Protein AF-A0A256FEP1-F1 (afdb_monomer_lite)

Organism: NCBI:txid94627

Structure (mmCIF, N/CA/C/O backbone):
data_AF-A0A256FEP1-F1
#
_entry.id   AF-A0A256FEP1-F1
#
loop_
_atom_site.group_PDB
_atom_site.id
_atom_site.type_symbol
_atom_site.label_atom_id
_atom_site.label_alt_id
_atom_site.label_comp_id
_atom_site.label_asym_id
_atom_site.label_entity_id
_atom_site.label_seq_id
_atom_site.pdbx_PDB_ins_code
_atom_site.Cartn_x
_atom_site.Cartn_y
_atom_site.Cartn_z
_atom_site.occupancy
_atom_site.B_iso_or_equiv
_atom_site.auth_seq_id
_atom_site.auth_comp_id
_atom_site.auth_asym_id
_atom_site.auth_atom_id
_atom_site.pdbx_PDB_model_num
ATOM 1 N N . MET A 1 1 ? 4.245 -16.521 10.726 1.00 55.97 1 MET A N 1
ATOM 2 C CA . MET A 1 1 ? 3.692 -15.163 10.919 1.00 55.97 1 MET A CA 1
ATOM 3 C C . MET A 1 1 ? 2.178 -15.280 10.944 1.00 55.97 1 MET A C 1
ATOM 5 O O . MET A 1 1 ? 1.683 -16.206 10.306 1.00 55.97 1 MET A O 1
ATOM 9 N N . PRO A 1 2 ? 1.459 -14.440 11.703 1.00 70.31 2 PRO A N 1
ATOM 10 C CA . PRO A 1 2 ? -0.000 -14.403 11.636 1.00 70.31 2 PRO A CA 1
ATOM 11 C C . PRO A 1 2 ? -0.468 -14.046 10.212 1.00 70.31 2 PRO A C 1
ATOM 13 O O . PRO A 1 2 ? 0.271 -13.416 9.451 1.00 70.31 2 PRO A O 1
ATOM 16 N N . ASN A 1 3 ? -1.668 -14.502 9.841 1.00 84.56 3 ASN A N 1
ATOM 17 C CA . ASN A 1 3 ? -2.251 -14.265 8.512 1.00 84.56 3 ASN A CA 1
ATOM 18 C C . ASN A 1 3 ? -2.815 -12.842 8.362 1.00 84.56 3 ASN A C 1
ATOM 20 O O . ASN A 1 3 ? -3.000 -12.371 7.246 1.00 84.56 3 ASN A O 1
ATOM 24 N N . GLU A 1 4 ? -3.074 -12.166 9.479 1.00 91.38 4 GLU A N 1
ATOM 25 C CA . GLU A 1 4 ? -3.566 -10.794 9.563 1.00 91.38 4 GLU A CA 1
ATOM 26 C C . GLU A 1 4 ? -3.189 -10.194 10.922 1.00 91.38 4 GLU A C 1
ATOM 28 O O . GLU A 1 4 ? -2.964 -10.917 11.897 1.00 91.38 4 GLU A O 1
ATOM 33 N N . GLU A 1 5 ? -3.114 -8.871 10.985 1.00 91.31 5 GLU A N 1
ATOM 34 C CA . GLU A 1 5 ? -2.799 -8.103 12.184 1.00 91.31 5 GLU A CA 1
ATOM 35 C C . GLU A 1 5 ? -3.876 -7.053 12.427 1.00 91.31 5 GLU A C 1
ATOM 37 O O . GLU A 1 5 ? -4.398 -6.438 11.499 1.00 91.31 5 GLU A O 1
ATOM 42 N N . THR A 1 6 ? -4.231 -6.852 13.692 1.00 91.69 6 THR A N 1
ATOM 43 C CA . THR A 1 6 ? -5.291 -5.922 14.084 1.00 91.69 6 THR A CA 1
ATOM 44 C C . THR A 1 6 ? -4.691 -4.732 14.821 1.00 91.69 6 THR A C 1
ATOM 46 O O . THR A 1 6 ? -3.888 -4.902 15.736 1.00 91.69 6 THR A O 1
ATOM 49 N N . PHE A 1 7 ? -5.106 -3.528 14.437 1.00 90.62 7 PHE A N 1
ATOM 50 C CA . PHE A 1 7 ? -4.600 -2.258 14.948 1.00 90.62 7 PHE A CA 1
ATOM 51 C C . PHE A 1 7 ? -5.736 -1.428 15.559 1.00 90.62 7 PHE A C 1
ATOM 53 O O . PHE A 1 7 ? -6.916 -1.779 15.464 1.00 90.62 7 PHE A O 1
ATOM 60 N N . CYS A 1 8 ? -5.373 -0.322 16.214 1.00 91.44 8 CYS A N 1
ATOM 61 C CA . CYS A 1 8 ? -6.317 0.655 16.766 1.00 91.44 8 CYS A CA 1
ATOM 62 C C . CYS A 1 8 ? -7.379 0.005 17.672 1.00 91.44 8 CYS A C 1
ATOM 64 O O . CYS A 1 8 ? -8.579 0.171 17.476 1.00 91.44 8 CYS A O 1
ATOM 66 N N . SER A 1 9 ? -6.932 -0.805 18.640 1.00 88.12 9 SER A N 1
ATOM 67 C CA . SER A 1 9 ? -7.799 -1.499 19.609 1.00 88.12 9 SER A CA 1
ATOM 68 C C . SER A 1 9 ? -8.873 -2.406 18.991 1.00 88.12 9 SER A C 1
ATOM 70 O O . SER A 1 9 ? -9.932 -2.591 19.586 1.00 88.12 9 SER A O 1
ATOM 72 N N . GLY A 1 10 ? -8.629 -2.972 17.806 1.00 88.12 10 GLY A N 1
ATOM 73 C CA . GLY A 1 10 ? -9.611 -3.839 17.146 1.00 88.12 10 GLY A CA 1
ATOM 74 C C . GLY A 1 10 ? -10.382 -3.186 16.005 1.00 88.12 10 GLY A C 1
ATOM 75 O O . GLY A 1 10 ? -11.191 -3.854 15.374 1.00 88.12 10 GLY A O 1
ATOM 76 N N . GLN A 1 11 ? -10.178 -1.893 15.749 1.00 87.62 11 GLN A N 1
ATOM 77 C CA . GLN A 1 11 ? -10.991 -1.155 14.779 1.00 87.62 11 GLN A CA 1
ATOM 78 C C . GLN A 1 11 ? -10.642 -1.475 13.327 1.00 87.62 11 GLN A C 1
ATOM 80 O O . GLN A 1 11 ? -11.511 -1.397 12.459 1.00 87.62 11 GLN A O 1
ATOM 85 N N . VAL A 1 12 ? -9.376 -1.791 13.051 1.00 92.00 12 VAL A N 1
ATOM 86 C CA . VAL A 1 12 ? -8.900 -2.040 11.689 1.00 92.00 12 VAL A CA 1
ATOM 87 C C . VAL A 1 12 ? -8.011 -3.271 11.648 1.00 92.00 12 VAL A C 1
ATOM 89 O O . VAL A 1 12 ? -7.211 -3.505 12.554 1.00 92.00 12 VAL A O 1
ATOM 92 N N . THR A 1 13 ? -8.125 -4.029 10.565 1.00 93.88 13 THR A N 1
ATOM 93 C CA . THR A 1 13 ? -7.336 -5.236 10.327 1.00 93.88 13 THR A CA 1
ATOM 94 C C . THR A 1 13 ? -6.570 -5.074 9.025 1.00 93.88 13 THR A C 1
ATOM 96 O O . THR A 1 13 ? -7.089 -4.539 8.044 1.00 93.88 13 THR A O 1
ATOM 99 N N . VAL A 1 14 ? -5.315 -5.503 9.026 1.00 94.06 14 VAL A N 1
ATOM 100 C CA . VAL A 1 14 ? -4.445 -5.527 7.855 1.00 94.06 14 VAL A CA 1
ATOM 101 C C . VAL A 1 14 ? -4.094 -6.989 7.592 1.00 94.06 14 VAL A C 1
ATOM 103 O O . VAL A 1 14 ? -3.537 -7.639 8.480 1.00 94.06 14 VAL A O 1
ATOM 106 N N . PRO A 1 15 ? -4.418 -7.543 6.413 1.00 94.25 15 PRO A N 1
ATOM 107 C CA . PRO A 1 15 ? -3.962 -8.877 6.059 1.00 94.25 15 PRO A CA 1
ATOM 108 C C . PRO A 1 15 ? -2.438 -8.882 5.937 1.00 94.25 15 PRO A C 1
ATOM 110 O O . PRO A 1 15 ? -1.825 -7.862 5.622 1.00 94.25 15 PRO A O 1
ATOM 113 N N . ASN A 1 16 ? -1.810 -10.034 6.145 1.00 93.19 16 ASN A N 1
ATOM 114 C CA . ASN A 1 16 ? -0.372 -10.150 5.966 1.00 93.19 16 ASN A CA 1
ATOM 115 C C . ASN A 1 16 ? -0.015 -9.984 4.481 1.00 93.19 16 ASN A C 1
ATOM 117 O O . ASN A 1 16 ? -0.194 -10.890 3.667 1.00 93.19 16 ASN A O 1
ATOM 121 N N . ILE A 1 17 ? 0.487 -8.796 4.151 1.00 94.62 17 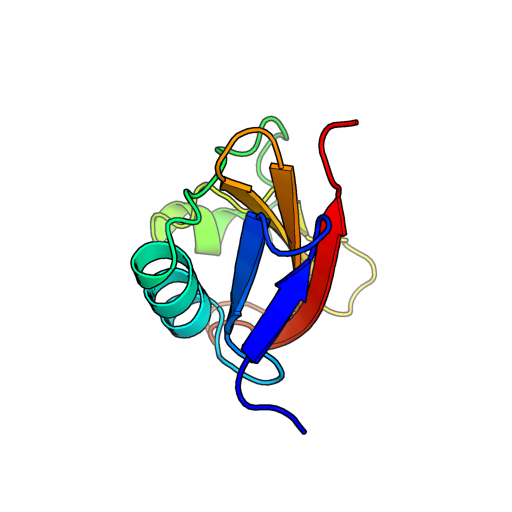ILE A N 1
ATOM 122 C CA . ILE A 1 17 ? 0.947 -8.410 2.816 1.00 94.62 17 ILE A CA 1
ATOM 123 C C . ILE A 1 17 ? 2.475 -8.431 2.707 1.00 94.62 17 ILE A C 1
ATOM 125 O O . ILE A 1 17 ? 3.015 -7.973 1.708 1.00 94.62 17 ILE A O 1
ATOM 129 N N . TYR A 1 18 ? 3.198 -8.939 3.709 1.00 92.94 18 TYR A N 1
ATOM 130 C CA . TYR A 1 18 ? 4.657 -9.005 3.655 1.00 92.94 18 TYR A CA 1
ATOM 131 C C . TYR A 1 18 ? 5.120 -9.928 2.519 1.00 92.94 18 TYR A C 1
ATOM 133 O O . TYR A 1 18 ? 4.635 -11.050 2.379 1.00 92.94 18 TYR A O 1
ATOM 141 N N . ASN A 1 19 ? 6.085 -9.463 1.722 1.00 91.44 19 ASN A N 1
ATOM 142 C CA . ASN A 1 19 ? 6.599 -10.136 0.527 1.00 91.44 19 ASN A CA 1
ATOM 143 C C . ASN A 1 19 ? 5.539 -10.391 -0.568 1.00 91.44 19 ASN A C 1
ATOM 145 O O . ASN A 1 19 ? 5.726 -11.239 -1.441 1.00 91.44 19 ASN A O 1
ATOM 149 N N . VAL A 1 20 ? 4.422 -9.658 -0.531 1.00 92.31 20 VAL A N 1
ATOM 150 C CA . VAL A 1 20 ? 3.384 -9.690 -1.566 1.00 92.31 20 VAL A CA 1
ATOM 151 C C . VAL A 1 20 ? 3.647 -8.568 -2.582 1.00 92.31 20 VAL A C 1
ATOM 153 O O . VAL A 1 20 ? 3.967 -7.448 -2.173 1.00 92.31 20 VAL A O 1
ATOM 156 N N . PRO A 1 21 ? 3.499 -8.815 -3.899 1.00 91.00 21 PRO A N 1
ATOM 157 C CA . PRO A 1 21 ? 3.575 -7.760 -4.908 1.00 91.00 21 PRO A CA 1
ATOM 158 C C . PRO A 1 21 ? 2.528 -6.669 -4.677 1.00 91.00 21 PRO A C 1
ATOM 160 O O . PRO A 1 21 ? 1.374 -6.979 -4.368 1.00 91.00 21 PRO A O 1
ATOM 163 N N . ILE A 1 22 ? 2.883 -5.399 -4.890 1.00 90.00 22 ILE A N 1
ATOM 164 C CA . ILE A 1 22 ? 2.010 -4.263 -4.552 1.00 90.00 22 ILE A CA 1
ATOM 165 C C . ILE A 1 22 ? 0.625 -4.330 -5.207 1.00 90.00 22 ILE A C 1
ATOM 167 O O . ILE A 1 22 ? -0.363 -3.955 -4.583 1.00 90.00 22 ILE A O 1
ATOM 171 N N . ILE A 1 23 ? 0.514 -4.872 -6.424 1.00 89.69 23 ILE A N 1
ATOM 172 C CA . ILE A 1 23 ? -0.780 -5.039 -7.105 1.00 89.69 23 ILE A CA 1
ATOM 173 C C . ILE A 1 23 ? -1.687 -6.014 -6.343 1.00 89.69 23 ILE A C 1
ATOM 175 O O . ILE A 1 23 ? -2.875 -5.743 -6.166 1.00 89.69 23 ILE A O 1
ATOM 179 N N . LEU A 1 24 ? -1.139 -7.133 -5.865 1.00 91.94 24 LEU A N 1
ATOM 180 C CA . LEU A 1 24 ? -1.895 -8.115 -5.090 1.00 91.94 24 LEU A CA 1
ATOM 181 C C . LEU A 1 24 ? -2.192 -7.594 -3.681 1.00 91.94 24 LEU A C 1
ATOM 183 O O . LEU A 1 24 ? -3.333 -7.688 -3.228 1.00 91.94 24 LEU A O 1
ATOM 187 N N . ALA A 1 25 ? -1.213 -6.955 -3.036 1.00 93.75 25 ALA A N 1
ATOM 188 C CA . ALA A 1 25 ? -1.401 -6.311 -1.740 1.00 93.75 25 ALA A CA 1
ATOM 189 C C . ALA A 1 25 ? -2.519 -5.257 -1.799 1.00 93.75 25 ALA A C 1
ATOM 191 O O . ALA A 1 25 ? -3.399 -5.248 -0.944 1.00 93.75 25 ALA A O 1
ATOM 192 N N . ARG A 1 26 ? -2.564 -4.435 -2.856 1.00 93.44 26 ARG A N 1
ATOM 193 C CA . ARG A 1 26 ? -3.633 -3.454 -3.104 1.00 93.44 26 ARG A CA 1
ATOM 194 C C . ARG A 1 26 ? -5.018 -4.098 -3.142 1.00 93.44 26 ARG A C 1
ATOM 196 O O . ARG A 1 26 ? -5.961 -3.533 -2.596 1.00 93.44 26 ARG A O 1
ATOM 203 N N . MET A 1 27 ? -5.162 -5.249 -3.800 1.00 93.31 27 MET A N 1
ATOM 204 C CA . MET A 1 27 ? -6.441 -5.969 -3.850 1.00 93.31 27 MET A CA 1
ATOM 205 C C . MET A 1 27 ? -6.832 -6.487 -2.465 1.00 93.31 27 MET A C 1
ATOM 207 O O . MET A 1 27 ? -7.945 -6.230 -2.020 1.00 93.31 27 MET A O 1
ATOM 211 N N . MET A 1 28 ? -5.898 -7.119 -1.750 1.00 94.44 28 MET A N 1
ATOM 212 C CA . MET A 1 28 ? -6.132 -7.610 -0.386 1.00 94.44 28 MET A CA 1
ATOM 213 C C . MET A 1 28 ? -6.545 -6.478 0.562 1.00 94.44 28 MET A C 1
ATOM 215 O O . MET A 1 28 ? -7.506 -6.611 1.307 1.00 94.44 28 MET A O 1
ATOM 219 N N . LEU A 1 29 ? -5.861 -5.336 0.502 1.00 94.94 29 LEU A N 1
ATOM 220 C CA . LEU A 1 29 ? -6.173 -4.166 1.320 1.00 94.94 29 LEU A CA 1
ATOM 221 C C . LEU A 1 29 ? -7.589 -3.634 1.053 1.00 94.94 29 LEU A C 1
ATOM 223 O O . LEU A 1 29 ? -8.319 -3.347 2.002 1.00 94.94 29 LEU A O 1
ATOM 227 N N . LYS A 1 30 ? -8.006 -3.571 -0.218 1.00 93.88 30 LYS A N 1
ATOM 228 C CA . LYS A 1 30 ? -9.363 -3.148 -0.600 1.00 93.88 30 LYS A CA 1
ATOM 229 C C . LYS A 1 30 ? -10.450 -4.066 -0.042 1.00 93.88 30 LYS A C 1
ATOM 231 O O . LYS A 1 30 ? -11.457 -3.552 0.437 1.00 93.88 30 LYS A O 1
ATOM 236 N N . GLU A 1 31 ? -10.238 -5.383 -0.050 1.00 94.00 31 GLU A N 1
ATOM 237 C CA . GLU A 1 31 ? -11.176 -6.354 0.547 1.00 94.00 31 GLU A CA 1
ATOM 238 C C . GLU A 1 31 ? -11.349 -6.137 2.061 1.00 94.00 31 GLU A C 1
ATOM 240 O O . GLU A 1 31 ? -12.432 -6.334 2.605 1.00 94.00 31 GLU A O 1
ATOM 245 N N . TYR A 1 32 ? -10.304 -5.650 2.737 1.00 93.00 32 TYR A N 1
ATOM 246 C CA . TYR A 1 32 ? -10.324 -5.295 4.160 1.00 93.00 32 TYR A CA 1
ATOM 247 C C . TYR A 1 32 ? -10.798 -3.853 4.435 1.00 93.00 32 TYR A C 1
ATOM 249 O O . TYR A 1 32 ? -10.726 -3.376 5.567 1.00 93.00 32 TYR A O 1
ATOM 257 N N . GLY A 1 33 ? -11.294 -3.142 3.416 1.00 93.88 33 GLY A N 1
ATOM 258 C CA . GLY A 1 33 ? -11.851 -1.791 3.539 1.00 93.88 33 GLY A CA 1
ATOM 259 C C . GLY A 1 33 ? -10.839 -0.651 3.398 1.00 93.88 33 GLY A C 1
ATOM 260 O O . GLY A 1 33 ? -11.239 0.517 3.390 1.00 93.88 33 GLY A O 1
ATOM 261 N N . TRP A 1 34 ? -9.549 -0.951 3.229 1.00 95.75 34 TRP A N 1
ATOM 262 C CA . TRP A 1 34 ? -8.524 0.066 3.004 1.00 95.75 34 TRP A CA 1
ATOM 263 C C . TRP A 1 34 ? -8.649 0.678 1.615 1.00 95.75 34 TRP A C 1
ATOM 265 O O . TRP A 1 34 ? -8.574 0.003 0.587 1.00 95.75 34 TRP A O 1
ATOM 275 N N . GLN A 1 35 ? -8.810 1.996 1.582 1.00 94.31 35 GLN A N 1
ATOM 276 C CA . GLN A 1 35 ? -8.948 2.748 0.347 1.00 94.31 35 GLN A CA 1
ATOM 277 C C . GLN A 1 35 ? -7.616 3.395 -0.031 1.00 94.31 35 GLN A C 1
ATOM 279 O O . GLN A 1 35 ? -7.002 4.023 0.833 1.00 94.31 35 GLN A O 1
ATOM 284 N N . PRO A 1 36 ? -7.181 3.288 -1.300 1.00 93.12 36 PRO A N 1
ATOM 285 C CA . PRO A 1 36 ? -6.013 4.006 -1.792 1.00 93.12 36 PRO A CA 1
ATOM 286 C C . PRO A 1 36 ? -6.184 5.511 -1.568 1.00 93.12 36 PRO A C 1
ATOM 288 O O . PRO A 1 36 ? -7.210 6.087 -1.944 1.00 93.12 36 PRO A O 1
ATOM 291 N N . GLU A 1 37 ? -5.201 6.149 -0.945 1.00 90.25 37 GLU A N 1
ATOM 292 C CA . GLU A 1 37 ? -5.182 7.595 -0.775 1.00 90.25 37 GLU A CA 1
ATOM 293 C C . GLU A 1 37 ? -4.331 8.213 -1.875 1.00 90.25 37 GLU A C 1
ATOM 295 O O . GLU A 1 37 ? -3.151 7.908 -1.988 1.00 90.25 37 GLU A O 1
ATOM 300 N N . GLN A 1 38 ? -4.941 9.068 -2.699 1.00 83.69 38 GLN A N 1
ATOM 301 C CA . GLN A 1 38 ? -4.231 9.729 -3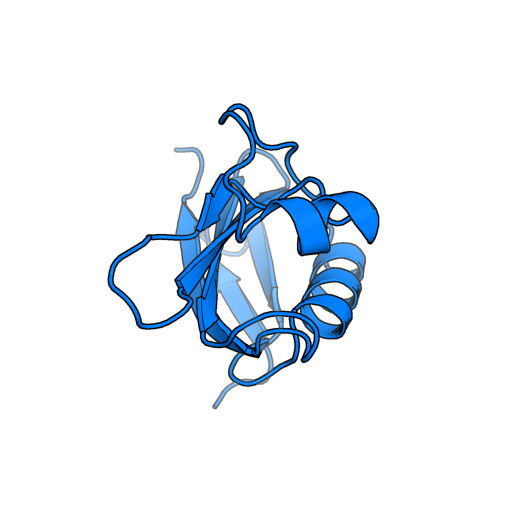.786 1.00 83.69 38 GLN A CA 1
ATOM 302 C C . GLN A 1 38 ? -3.047 10.527 -3.237 1.00 83.69 38 GLN A C 1
ATOM 304 O O . GLN A 1 38 ? -3.218 11.372 -2.351 1.00 83.69 38 GLN A O 1
ATOM 309 N N . SER A 1 39 ? -1.870 10.271 -3.803 1.00 76.50 39 SER A N 1
ATOM 310 C CA . SER A 1 39 ? -0.670 11.028 -3.482 1.00 76.50 39 SER A CA 1
ATOM 311 C C . SER A 1 39 ? -0.862 12.509 -3.773 1.00 76.50 39 SER A C 1
ATOM 313 O O . SER A 1 39 ? -1.486 12.901 -4.761 1.00 76.50 39 SER A O 1
ATOM 315 N N . ARG A 1 40 ? -0.325 13.337 -2.878 1.00 71.62 40 ARG A N 1
ATOM 316 C CA . ARG A 1 40 ? -0.261 14.794 -3.049 1.00 71.62 40 ARG A CA 1
ATOM 317 C C . ARG A 1 40 ? 1.113 15.252 -3.531 1.00 71.62 40 ARG A C 1
ATOM 319 O O . ARG A 1 40 ? 1.310 16.453 -3.689 1.00 71.62 40 ARG A O 1
ATOM 326 N N . GLN A 1 41 ? 2.058 14.327 -3.680 1.00 68.81 41 GLN A N 1
ATOM 327 C CA . GLN A 1 41 ? 3.406 14.633 -4.132 1.00 68.81 41 GLN A CA 1
ATOM 328 C C . GLN A 1 41 ? 3.457 14.610 -5.657 1.00 68.81 41 GLN A C 1
ATOM 330 O O . GLN A 1 41 ? 2.731 13.858 -6.308 1.00 68.81 41 GLN A O 1
ATOM 335 N N . GLU A 1 42 ? 4.310 15.465 -6.215 1.00 69.50 42 GLU A N 1
ATOM 336 C CA . GLU A 1 42 ? 4.579 15.463 -7.648 1.00 69.50 42 GLU A CA 1
ATOM 337 C C . GLU A 1 42 ? 5.211 14.118 -8.050 1.00 69.50 42 GLU A C 1
ATOM 339 O O . GLU A 1 42 ? 6.103 13.642 -7.339 1.00 69.50 42 GLU A O 1
ATOM 344 N N . PRO A 1 43 ? 4.779 13.511 -9.169 1.00 67.06 43 PRO A N 1
ATOM 345 C CA . PRO A 1 43 ? 5.373 12.284 -9.679 1.00 67.06 43 PRO A CA 1
ATOM 346 C C . PRO A 1 43 ? 6.883 12.428 -9.867 1.00 67.06 43 PRO A C 1
ATOM 348 O O . PRO A 1 43 ? 7.360 13.361 -10.516 1.00 67.06 43 PRO A O 1
ATOM 351 N N . ASP A 1 44 ? 7.638 11.464 -9.358 1.00 72.25 44 ASP A N 1
ATOM 352 C CA . ASP A 1 44 ? 9.029 11.259 -9.742 1.00 72.25 44 ASP A CA 1
ATOM 353 C C . ASP A 1 44 ? 9.111 10.244 -10.896 1.00 72.25 44 ASP A C 1
ATOM 355 O O . ASP A 1 44 ? 8.182 9.473 -11.141 1.00 72.25 44 ASP A O 1
ATOM 359 N N . ALA A 1 45 ? 10.227 10.220 -11.630 1.00 72.94 45 ALA A N 1
ATOM 360 C CA . ALA A 1 45 ? 10.382 9.327 -12.785 1.00 72.94 45 ALA A CA 1
ATOM 361 C C . ALA A 1 45 ? 10.189 7.836 -12.433 1.00 72.94 45 ALA A C 1
ATOM 363 O O . ALA A 1 45 ? 9.780 7.052 -13.289 1.00 72.94 45 ALA A O 1
ATOM 364 N N . THR A 1 46 ? 10.448 7.452 -11.179 1.00 68.81 46 THR A N 1
ATOM 365 C CA . THR A 1 46 ? 10.280 6.085 -10.666 1.00 68.81 46 THR A CA 1
ATOM 366 C C . THR A 1 46 ? 8.815 5.781 -10.355 1.00 68.81 46 THR A C 1
ATOM 368 O O . THR A 1 46 ? 8.342 4.679 -10.633 1.00 68.81 46 THR A O 1
ATOM 371 N N . SER A 1 47 ? 8.070 6.750 -9.809 1.00 75.12 47 SER A N 1
ATOM 372 C CA . SER A 1 47 ? 6.636 6.601 -9.531 1.00 75.12 47 SER A CA 1
ATOM 373 C C . SER A 1 47 ? 5.757 6.769 -10.771 1.00 75.12 47 SER A C 1
ATOM 375 O O . SER A 1 47 ? 4.648 6.234 -10.790 1.00 75.12 47 SER A O 1
ATOM 377 N N . GLN A 1 48 ? 6.254 7.402 -11.841 1.00 78.00 48 GLN A N 1
ATOM 378 C CA . GLN A 1 48 ? 5.508 7.572 -13.092 1.00 78.00 48 GLN A CA 1
ATOM 379 C C . GLN A 1 48 ? 5.005 6.238 -13.667 1.00 78.00 48 GLN A C 1
ATOM 381 O O . GLN A 1 48 ? 3.838 6.137 -14.030 1.00 78.00 48 GLN A O 1
ATO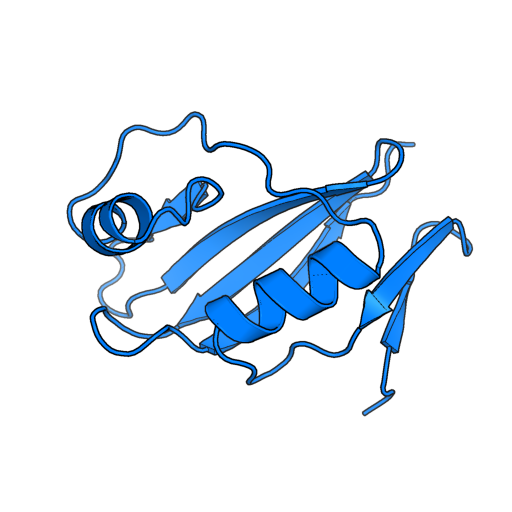M 386 N N . GLY A 1 49 ? 5.831 5.185 -13.670 1.00 77.81 49 GLY A N 1
ATOM 387 C CA . GLY A 1 49 ? 5.406 3.867 -14.158 1.00 77.81 49 GLY A CA 1
ATOM 388 C C . GLY A 1 49 ? 4.255 3.261 -13.343 1.00 77.81 49 GLY A C 1
ATOM 389 O O . GLY A 1 49 ? 3.355 2.635 -13.899 1.00 77.81 49 GLY A O 1
ATOM 390 N N . LEU A 1 50 ? 4.236 3.488 -12.027 1.00 80.31 50 LEU A N 1
ATOM 391 C CA . LEU A 1 50 ? 3.154 3.040 -11.142 1.00 80.31 50 LEU A CA 1
ATOM 392 C C . LEU A 1 50 ? 1.867 3.845 -11.386 1.00 80.31 50 LEU A C 1
ATOM 394 O O . LEU A 1 50 ? 0.775 3.271 -11.414 1.00 80.31 50 LEU A O 1
ATOM 398 N N . LEU A 1 51 ? 1.996 5.152 -11.616 1.00 81.50 51 LEU A N 1
ATOM 399 C CA . LEU A 1 51 ? 0.878 6.033 -11.953 1.00 81.50 51 LEU A CA 1
ATOM 400 C C . LEU A 1 51 ? 0.258 5.685 -13.309 1.00 81.50 51 LEU A C 1
ATOM 402 O O . LEU A 1 51 ? -0.965 5.606 -13.410 1.00 81.50 51 LEU A O 1
ATOM 406 N N . ASP A 1 52 ? 1.078 5.387 -14.317 1.00 81.88 52 ASP A N 1
ATOM 407 C CA . ASP A 1 52 ? 0.615 4.957 -15.642 1.00 81.88 52 ASP A CA 1
ATOM 408 C C . ASP A 1 52 ? -0.157 3.622 -15.568 1.00 81.88 52 ASP A C 1
ATOM 410 O O . ASP A 1 52 ? -1.079 3.381 -16.348 1.00 81.88 52 ASP A O 1
ATOM 414 N N . MET A 1 53 ? 0.151 2.775 -14.577 1.00 79.62 53 MET A N 1
ATOM 415 C CA . MET A 1 53 ? -0.610 1.560 -14.247 1.00 79.62 53 MET A CA 1
ATOM 416 C C . MET A 1 53 ? -1.867 1.819 -13.387 1.00 79.62 53 MET A C 1
ATOM 418 O O . MET A 1 53 ? -2.585 0.880 -13.031 1.00 79.62 53 MET A O 1
ATOM 422 N N . GLY A 1 54 ? -2.160 3.072 -13.025 1.00 83.75 54 GLY A N 1
ATOM 423 C CA . GLY A 1 54 ? -3.311 3.463 -12.205 1.00 83.75 54 GLY A CA 1
ATOM 424 C C . GLY A 1 54 ? -3.128 3.240 -10.697 1.00 83.75 54 GLY A C 1
ATOM 425 O O . GLY A 1 54 ? -4.116 3.095 -9.959 1.00 83.75 54 GLY A O 1
ATOM 426 N N . ILE A 1 55 ? -1.884 3.156 -10.219 1.00 85.50 55 ILE A N 1
ATOM 427 C CA . ILE A 1 55 ? -1.530 3.080 -8.794 1.00 85.50 55 ILE A CA 1
ATOM 428 C C . ILE A 1 55 ? -1.277 4.505 -8.290 1.00 85.50 55 ILE A C 1
ATOM 430 O O . ILE A 1 55 ? -0.146 4.953 -8.146 1.00 85.50 55 ILE A O 1
ATOM 434 N N . ASN A 1 56 ? -2.367 5.230 -8.044 1.00 86.88 56 ASN A N 1
ATOM 435 C CA . ASN A 1 56 ? -2.348 6.650 -7.674 1.00 86.88 56 ASN A CA 1
ATOM 436 C C . ASN A 1 56 ? -2.025 6.898 -6.195 1.00 86.88 56 ASN A C 1
ATOM 438 O O . ASN A 1 56 ? -1.897 8.044 -5.769 1.00 86.88 56 ASN A O 1
ATOM 442 N N . GLU A 1 57 ? -1.936 5.832 -5.406 1.00 87.94 57 GLU A N 1
ATOM 443 C CA . GLU A 1 57 ? -1.612 5.883 -3.985 1.00 87.94 57 GLU A CA 1
ATOM 444 C C . GLU A 1 57 ? -0.117 5.896 -3.665 1.00 87.94 57 GLU A C 1
ATOM 446 O O . GLU A 1 57 ? 0.251 5.848 -2.493 1.00 87.94 57 GLU A O 1
ATOM 451 N N . VAL A 1 58 ? 0.744 5.932 -4.685 1.00 86.69 58 VAL A N 1
ATOM 452 C CA . VAL A 1 58 ? 2.194 6.059 -4.514 1.00 86.69 58 VAL A CA 1
ATOM 453 C C . VAL A 1 58 ? 2.540 7.452 -3.983 1.00 86.69 58 VAL A C 1
ATOM 455 O O . VAL A 1 58 ? 2.541 8.433 -4.716 1.00 86.69 58 VAL A O 1
ATOM 458 N N . ASP A 1 5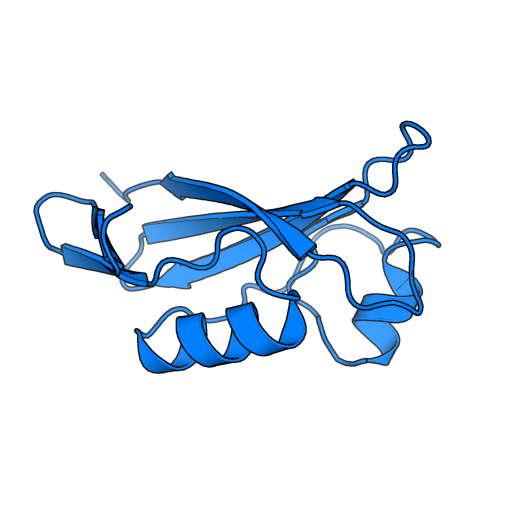9 ? 2.821 7.544 -2.686 1.00 82.12 59 ASP A N 1
ATOM 459 C CA . ASP A 1 59 ? 3.173 8.794 -2.002 1.00 82.12 59 ASP A CA 1
ATOM 460 C C . ASP A 1 59 ? 4.536 9.322 -2.481 1.00 82.12 59 ASP A C 1
ATOM 462 O O . ASP A 1 59 ? 4.741 10.522 -2.579 1.00 82.12 59 ASP A O 1
ATOM 466 N N . GLY A 1 60 ? 5.446 8.427 -2.865 1.00 77.56 60 GLY A N 1
ATOM 467 C CA . GLY A 1 60 ? 6.706 8.774 -3.518 1.00 77.56 60 GLY A CA 1
ATOM 468 C C . GLY A 1 60 ? 7.704 7.626 -3.460 1.00 77.56 60 GLY A C 1
ATOM 469 O O . GLY A 1 60 ? 7.631 6.769 -2.569 1.00 77.56 60 GLY A O 1
ATOM 470 N N . CYS A 1 61 ? 8.642 7.605 -4.404 1.00 77.38 61 CYS A N 1
ATOM 471 C CA . CYS A 1 61 ? 9.735 6.642 -4.403 1.00 77.38 61 CYS A CA 1
ATOM 472 C C . CYS A 1 61 ? 11.035 7.329 -3.971 1.00 77.38 61 CYS A C 1
ATOM 474 O O . CYS A 1 61 ? 11.476 8.320 -4.553 1.00 77.38 61 CYS A O 1
ATOM 476 N N . ALA A 1 62 ? 11.650 6.836 -2.897 1.00 67.50 62 ALA A N 1
ATOM 477 C CA . ALA A 1 62 ? 12.896 7.392 -2.396 1.00 67.50 62 ALA A CA 1
ATOM 478 C C . ALA A 1 62 ? 14.033 7.059 -3.373 1.00 67.50 62 ALA A C 1
ATOM 480 O O . ALA A 1 62 ? 14.421 5.900 -3.528 1.00 67.50 62 ALA A O 1
ATOM 481 N N . GLY A 1 63 ? 14.608 8.094 -3.990 1.00 54.44 63 GLY A N 1
ATOM 482 C CA . GLY A 1 63 ? 15.756 8.020 -4.901 1.00 54.44 63 GLY A CA 1
ATOM 483 C C . GLY A 1 63 ? 17.090 7.695 -4.218 1.00 54.44 63 GLY A C 1
ATOM 484 O O . GLY A 1 63 ? 18.112 8.287 -4.548 1.00 54.44 63 GLY A O 1
ATOM 485 N N . THR A 1 64 ? 17.110 6.781 -3.246 1.00 51.91 64 THR A N 1
ATOM 486 C CA . THR A 1 64 ? 18.339 6.319 -2.572 1.00 51.91 64 THR A CA 1
ATOM 487 C C . THR A 1 64 ? 19.076 5.219 -3.345 1.00 51.91 64 THR A C 1
ATOM 489 O O . THR A 1 64 ? 20.071 4.695 -2.852 1.00 51.91 64 THR A O 1
ATOM 492 N N . GLY A 1 65 ? 18.618 4.875 -4.557 1.00 52.25 65 GLY A N 1
ATOM 493 C CA . GLY A 1 65 ? 19.245 3.871 -5.428 1.00 52.25 65 GLY A CA 1
ATOM 494 C C . GLY A 1 65 ? 18.797 2.426 -5.182 1.00 52.25 65 GLY A C 1
ATOM 495 O O . GLY A 1 65 ? 19.345 1.521 -5.800 1.00 52.25 65 GLY A O 1
ATOM 496 N N . CYS A 1 66 ? 17.810 2.207 -4.306 1.00 57.72 66 CYS A N 1
ATOM 497 C CA . CYS A 1 66 ? 17.285 0.878 -3.963 1.00 57.72 66 CYS A CA 1
ATOM 498 C C . CYS A 1 66 ? 15.826 0.636 -4.409 1.00 57.72 66 CYS A C 1
ATOM 500 O O . CYS A 1 66 ? 15.273 -0.413 -4.088 1.00 57.72 66 CYS A O 1
ATOM 502 N N . GLY A 1 67 ? 15.180 1.599 -5.082 1.00 72.94 67 GLY A N 1
ATOM 503 C CA . GLY A 1 67 ? 13.804 1.444 -5.577 1.00 72.94 67 GLY A CA 1
ATOM 504 C C . GLY A 1 67 ? 12.754 1.300 -4.465 1.00 72.94 67 GLY A C 1
ATOM 505 O O . GLY A 1 67 ? 11.860 0.463 -4.554 1.00 72.94 67 GLY A O 1
ATOM 506 N N . PHE A 1 68 ? 12.875 2.053 -3.364 1.00 83.69 68 PHE A N 1
ATOM 507 C CA . PHE A 1 68 ? 11.854 2.021 -2.311 1.00 83.69 68 PHE A CA 1
ATOM 508 C C . PHE A 1 68 ? 10.695 2.944 -2.661 1.00 83.69 68 PHE A C 1
ATOM 510 O O . PHE A 1 68 ? 10.914 4.138 -2.846 1.00 83.69 68 PHE A O 1
ATOM 517 N N . CYS A 1 69 ? 9.469 2.427 -2.654 1.00 86.50 69 CYS A N 1
ATOM 518 C CA . CYS A 1 69 ? 8.263 3.224 -2.867 1.00 86.50 69 CYS A CA 1
ATOM 519 C C . CYS A 1 69 ? 7.338 3.135 -1.659 1.00 86.50 69 CYS A C 1
ATOM 521 O O . CYS A 1 69 ? 7.153 2.062 -1.077 1.00 86.50 69 CYS A O 1
ATOM 523 N N . ARG A 1 70 ? 6.760 4.276 -1.279 1.00 89.12 70 ARG A N 1
ATOM 524 C CA . ARG A 1 70 ? 5.749 4.363 -0.227 1.00 89.12 70 ARG A CA 1
ATOM 525 C C . ARG A 1 70 ? 4.368 4.504 -0.849 1.0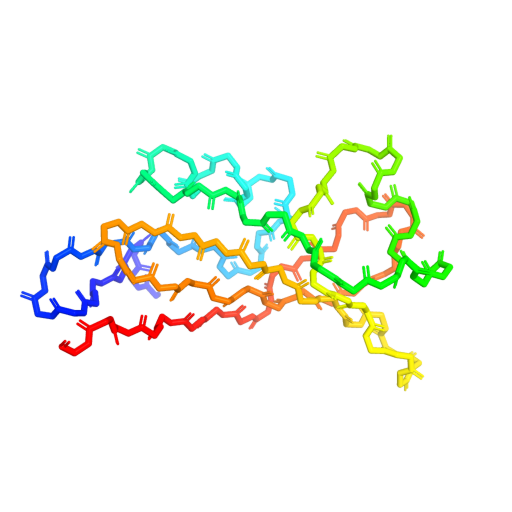0 89.12 70 ARG A C 1
ATOM 527 O O . ARG A 1 70 ? 4.189 5.265 -1.794 1.00 89.12 70 ARG A O 1
ATOM 534 N N . PHE A 1 71 ? 3.394 3.810 -0.276 1.00 91.44 71 PHE A N 1
ATOM 535 C CA . PHE A 1 71 ? 1.993 3.864 -0.673 1.00 91.44 71 PHE A CA 1
ATOM 536 C C . PHE A 1 71 ? 1.122 4.198 0.534 1.00 91.44 71 PHE A C 1
ATOM 538 O O . PHE A 1 71 ? 1.368 3.692 1.634 1.00 91.44 71 PHE A O 1
ATOM 545 N N . ALA A 1 72 ? 0.113 5.038 0.327 1.00 93.06 72 ALA A N 1
ATOM 546 C CA . ALA A 1 72 ? -0.775 5.516 1.378 1.00 93.06 72 ALA A CA 1
ATOM 547 C C . ALA A 1 72 ? -2.201 4.977 1.205 1.00 93.06 72 ALA A C 1
ATOM 549 O O . ALA A 1 72 ? -2.786 5.015 0.125 1.00 93.06 72 ALA A O 1
ATOM 550 N N . TYR A 1 73 ? -2.788 4.500 2.296 1.00 94.75 73 TYR A N 1
ATOM 551 C CA . TYR A 1 73 ? -4.167 4.032 2.348 1.00 94.75 73 TYR A CA 1
ATOM 552 C C . TYR A 1 73 ? -4.878 4.622 3.562 1.00 94.75 73 TYR A C 1
ATOM 554 O O . TYR A 1 73 ? -4.248 4.983 4.557 1.00 94.75 73 TYR A O 1
ATOM 562 N N . LYS A 1 74 ? -6.208 4.669 3.507 1.00 94.38 74 LYS A N 1
ATOM 563 C CA . LYS A 1 74 ? -7.057 5.132 4.608 1.00 94.38 74 LYS A CA 1
ATOM 564 C C . LYS A 1 74 ? -8.213 4.180 4.878 1.00 94.38 74 LYS A C 1
ATOM 566 O O . LYS A 1 74 ? -8.785 3.615 3.946 1.00 94.38 74 LYS A O 1
ATOM 571 N N . TYR A 1 75 ? -8.592 4.049 6.144 1.00 94.12 75 TYR A N 1
ATOM 572 C CA . TYR A 1 75 ? -9.785 3.314 6.555 1.00 94.12 75 TYR A CA 1
ATOM 573 C C . TYR A 1 75 ? -10.298 3.807 7.909 1.00 94.12 75 TYR A C 1
ATOM 575 O O . TYR A 1 75 ? -9.544 3.881 8.876 1.00 94.12 75 TYR A O 1
ATOM 583 N N . ALA A 1 76 ? -11.588 4.151 7.982 1.00 89.19 76 ALA A N 1
ATOM 584 C CA . ALA A 1 76 ? -12.257 4.586 9.215 1.00 89.19 76 ALA A CA 1
ATOM 585 C C . ALA A 1 76 ? -11.526 5.713 9.990 1.00 89.19 76 ALA A C 1
ATOM 587 O O . ALA A 1 76 ? -11.537 5.731 11.214 1.00 89.19 76 ALA A O 1
ATOM 588 N N . GLY A 1 77 ? -10.875 6.645 9.280 1.00 89.12 77 GLY A N 1
ATOM 589 C CA . GLY A 1 77 ? -10.078 7.733 9.874 1.00 89.12 77 GLY A CA 1
ATOM 590 C C . GLY A 1 77 ? -8.606 7.384 10.130 1.00 89.12 77 GLY A C 1
ATOM 591 O O . GLY A 1 77 ? -7.783 8.288 10.247 1.00 89.12 77 GLY A O 1
ATOM 592 N N . ASN A 1 78 ? -8.254 6.099 10.116 1.00 93.19 78 ASN A N 1
ATOM 593 C CA . ASN A 1 78 ? -6.889 5.606 10.273 1.00 93.19 78 ASN A CA 1
ATOM 594 C C . ASN A 1 78 ? -6.143 5.613 8.934 1.00 93.19 78 ASN A C 1
ATOM 596 O O . ASN A 1 78 ? -6.753 5.487 7.867 1.00 93.19 78 ASN A O 1
ATOM 600 N N . SER A 1 79 ? -4.817 5.703 8.993 1.00 93.56 79 SER A N 1
ATOM 601 C CA . SER A 1 79 ? -3.945 5.667 7.817 1.00 93.56 79 SER A CA 1
ATOM 602 C C . SER A 1 79 ? -3.056 4.430 7.849 1.00 93.56 79 SER A C 1
ATOM 604 O O . SER A 1 79 ? -2.528 4.074 8.896 1.00 93.56 79 SER A O 1
ATOM 606 N N . LEU A 1 80 ? -2.846 3.805 6.698 1.00 94.81 80 LEU A N 1
ATOM 607 C CA . LEU A 1 80 ? -1.911 2.702 6.500 1.00 94.81 80 LEU A CA 1
ATOM 608 C C . LEU A 1 80 ? -0.836 3.154 5.516 1.00 94.81 80 LEU A C 1
ATOM 610 O O . LEU A 1 80 ? -1.134 3.672 4.442 1.00 94.81 80 LEU A O 1
ATOM 614 N N . SER A 1 81 ? 0.419 2.962 5.895 1.00 93.50 81 SER A N 1
ATOM 615 C CA . SER A 1 81 ? 1.581 3.203 5.047 1.00 93.50 81 SER A CA 1
ATOM 616 C C . SER A 1 81 ? 2.212 1.877 4.670 1.00 93.50 81 SER A C 1
ATOM 618 O O . SER A 1 81 ? 2.551 1.093 5.549 1.00 93.50 81 SER A O 1
ATOM 620 N N . VAL A 1 82 ? 2.398 1.638 3.377 1.00 94.00 82 VAL A N 1
ATOM 621 C CA . VAL A 1 82 ? 3.032 0.428 2.846 1.00 94.00 82 VAL A CA 1
ATOM 622 C C . VAL A 1 82 ? 4.329 0.826 2.164 1.00 94.00 82 VAL A C 1
ATOM 624 O O . VAL A 1 82 ? 4.346 1.781 1.394 1.00 94.00 82 VAL A O 1
ATOM 627 N N . THR A 1 83 ? 5.410 0.104 2.437 1.00 92.00 83 THR A N 1
ATOM 628 C CA . THR A 1 83 ? 6.707 0.316 1.787 1.00 92.00 83 THR A CA 1
ATOM 629 C C . THR A 1 83 ? 7.067 -0.915 0.978 1.00 92.00 83 THR A C 1
ATOM 631 O O . THR A 1 83 ? 7.013 -2.041 1.481 1.00 92.00 83 THR A O 1
ATOM 634 N N . THR A 1 84 ? 7.461 -0.704 -0.270 1.00 91.06 84 THR A N 1
ATOM 635 C CA . THR A 1 84 ? 7.942 -1.758 -1.162 1.00 91.06 84 THR A CA 1
ATOM 636 C C . THR A 1 84 ? 9.404 -1.549 -1.505 1.00 91.06 84 THR A C 1
ATOM 638 O O . THR A 1 84 ? 9.926 -0.447 -1.344 1.00 91.06 84 THR A O 1
ATOM 641 N N . VAL A 1 85 ? 10.044 -2.593 -2.021 1.00 87.94 85 VAL A N 1
ATOM 642 C CA . VAL A 1 85 ? 11.365 -2.518 -2.652 1.00 87.94 85 VAL A CA 1
ATOM 643 C C . VAL A 1 85 ? 11.311 -3.149 -4.042 1.00 87.94 85 VAL A C 1
ATOM 645 O O . VAL A 1 85 ? 10.601 -4.140 -4.244 1.00 87.94 85 VAL A O 1
ATOM 648 N N . GLY A 1 86 ? 12.066 -2.580 -4.978 1.00 77.44 86 GLY A N 1
ATOM 649 C CA . GLY A 1 86 ? 12.184 -3.051 -6.356 1.00 77.44 86 GLY A CA 1
ATOM 650 C C . GLY A 1 86 ? 11.836 -1.966 -7.370 1.00 77.44 86 GLY A C 1
ATOM 651 O O . GLY A 1 86 ? 11.122 -1.014 -7.060 1.00 77.44 86 GLY A O 1
ATOM 652 N N . ASP A 1 87 ? 12.346 -2.123 -8.585 1.00 64.25 87 ASP A N 1
ATOM 653 C CA . ASP A 1 87 ? 12.110 -1.192 -9.685 1.00 64.25 87 ASP A CA 1
ATOM 654 C C . ASP A 1 87 ? 10.989 -1.681 -10.606 1.00 64.25 87 ASP A C 1
ATOM 656 O O . ASP A 1 87 ? 10.810 -2.877 -10.827 1.00 64.25 87 ASP A O 1
ATOM 660 N N . SER A 1 88 ? 10.265 -0.731 -11.201 1.00 56.44 88 SER A N 1
ATOM 661 C CA . SER A 1 88 ? 9.368 -1.022 -12.326 1.00 56.44 88 SER A CA 1
ATOM 662 C C . SER A 1 88 ? 10.184 -1.527 -13.533 1.00 56.44 88 SER A C 1
ATOM 664 O O . SER A 1 88 ? 11.285 -1.019 -13.759 1.00 56.44 88 SER A O 1
ATOM 666 N N . PRO A 1 89 ? 9.678 -2.470 -14.357 1.00 56.59 89 PRO A N 1
ATOM 667 C CA . PRO A 1 89 ? 8.281 -2.909 -14.474 1.00 56.59 89 PRO A CA 1
ATOM 668 C C . PRO A 1 89 ? 7.886 -4.102 -13.588 1.00 56.59 89 PRO A C 1
ATOM 670 O O . PRO A 1 89 ? 6.710 -4.469 -13.567 1.00 56.59 89 PRO A O 1
ATOM 673 N N . ASP A 1 90 ? 8.825 -4.713 -12.868 1.00 64.75 90 ASP A N 1
ATOM 674 C CA . ASP A 1 90 ? 8.519 -5.799 -11.943 1.00 64.75 90 ASP A CA 1
ATOM 675 C C . ASP A 1 90 ? 7.787 -5.209 -10.731 1.00 64.75 90 ASP A C 1
ATOM 677 O O . ASP A 1 90 ? 8.312 -4.370 -10.005 1.00 64.75 90 ASP A O 1
ATOM 681 N N . THR A 1 91 ? 6.521 -5.579 -10.535 1.00 71.69 91 THR A N 1
ATOM 682 C CA . THR A 1 91 ? 5.688 -5.010 -9.467 1.00 71.69 91 THR A CA 1
ATOM 683 C C . THR A 1 91 ? 6.397 -5.129 -8.116 1.00 71.69 91 THR A C 1
ATOM 685 O O . THR A 1 91 ? 6.620 -6.261 -7.672 1.00 71.69 91 THR A O 1
ATOM 688 N N . PRO A 1 92 ? 6.736 -4.015 -7.443 1.00 85.38 92 PRO A N 1
ATOM 689 C CA . PRO A 1 92 ? 7.609 -4.072 -6.284 1.00 85.38 92 PRO A CA 1
ATOM 690 C C . PRO A 1 92 ? 6.914 -4.788 -5.122 1.00 85.38 92 PRO A C 1
ATOM 692 O O . PRO A 1 92 ? 5.694 -4.689 -4.939 1.00 85.38 92 PRO A O 1
ATOM 695 N N . SER A 1 93 ? 7.694 -5.535 -4.345 1.00 90.50 93 SER A N 1
ATOM 696 C CA . SER A 1 93 ? 7.182 -6.358 -3.246 1.00 90.50 93 SER A CA 1
ATOM 697 C C . SER A 1 93 ? 7.187 -5.582 -1.940 1.00 90.50 93 SER A C 1
ATOM 699 O O . SER A 1 93 ? 8.126 -4.840 -1.646 1.00 90.50 93 SER A O 1
ATOM 701 N N . VAL A 1 94 ? 6.143 -5.767 -1.135 1.00 92.94 94 VAL A N 1
ATOM 702 C CA . VAL A 1 94 ? 6.012 -5.125 0.175 1.00 92.94 94 VAL A CA 1
ATOM 703 C C . VAL A 1 94 ? 7.053 -5.680 1.142 1.00 92.94 94 VAL A C 1
ATOM 705 O O . VAL A 1 94 ? 7.147 -6.888 1.349 1.00 92.94 94 VAL A O 1
ATOM 708 N N . ILE A 1 95 ? 7.800 -4.785 1.779 1.00 92.88 95 ILE A N 1
ATOM 709 C CA . ILE A 1 95 ? 8.795 -5.121 2.806 1.00 92.88 95 ILE A CA 1
ATOM 710 C C . ILE A 1 95 ? 8.395 -4.645 4.197 1.00 92.88 95 ILE A C 1
ATOM 712 O O . ILE A 1 95 ? 8.958 -5.100 5.188 1.00 92.88 95 ILE A O 1
ATOM 716 N N . SER A 1 96 ? 7.447 -3.718 4.291 1.00 92.56 96 SER A N 1
ATOM 717 C CA . SER A 1 96 ? 6.903 -3.269 5.565 1.00 92.56 96 SER A CA 1
ATOM 718 C C . SER A 1 96 ? 5.570 -2.565 5.367 1.00 92.56 96 SER A C 1
ATOM 720 O O . SER A 1 96 ? 5.268 -2.031 4.297 1.00 92.56 96 SER A O 1
ATOM 722 N N . TYR A 1 97 ? 4.776 -2.555 6.427 1.00 94.19 97 TYR A N 1
ATOM 723 C CA . TYR A 1 97 ? 3.575 -1.749 6.531 1.00 94.19 97 TYR A CA 1
ATOM 724 C C . TYR A 1 97 ? 3.394 -1.279 7.974 1.00 94.19 97 TYR A C 1
ATOM 726 O O . TYR A 1 97 ? 3.854 -1.935 8.906 1.00 94.19 97 TYR A O 1
ATOM 734 N N . ASP A 1 98 ? 2.752 -0.130 8.144 1.00 93.19 98 ASP A N 1
ATOM 735 C CA . ASP A 1 98 ? 2.503 0.494 9.443 1.00 93.19 98 ASP A CA 1
ATOM 736 C C . ASP A 1 98 ? 1.144 1.200 9.446 1.00 93.19 98 ASP A C 1
ATOM 738 O O . ASP A 1 98 ? 0.768 1.838 8.457 1.00 93.19 98 ASP A O 1
ATOM 742 N N . VAL A 1 99 ? 0.413 1.094 10.558 1.00 94.19 99 VAL A N 1
ATOM 743 C CA . VAL A 1 99 ? -0.889 1.745 10.741 1.00 94.19 99 VAL A CA 1
ATOM 744 C C . VAL A 1 99 ? -0.766 2.882 11.742 1.00 94.19 99 VAL A C 1
ATOM 74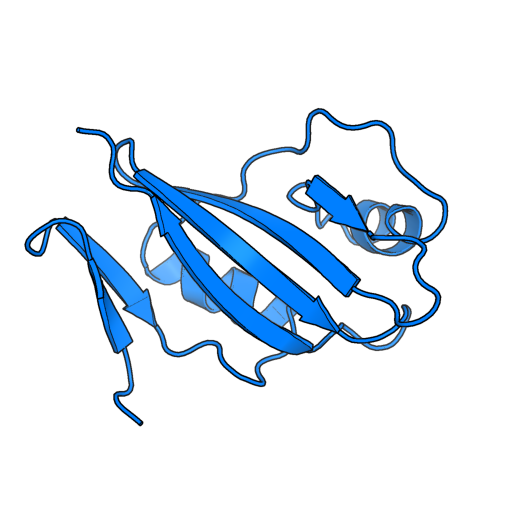6 O O . VAL A 1 99 ? -0.430 2.684 12.908 1.00 94.19 99 VAL A O 1
ATOM 749 N N . LYS A 1 100 ? -1.169 4.074 11.309 1.00 94.12 100 LYS A N 1
ATOM 750 C CA . LYS A 1 100 ? -1.357 5.242 12.158 1.00 94.12 100 LYS A CA 1
ATOM 751 C C . LYS A 1 100 ? -2.830 5.377 12.533 1.00 94.12 100 LYS A C 1
ATOM 753 O O . LYS A 1 100 ? -3.668 5.691 11.685 1.00 94.12 100 LYS A O 1
ATOM 758 N N . CYS A 1 101 ? -3.127 5.185 13.813 1.00 92.19 101 CYS A N 1
ATOM 759 C CA . CYS A 1 101 ? -4.477 5.359 14.333 1.00 92.19 101 CYS A CA 1
ATOM 760 C C . CYS A 1 101 ? -4.849 6.844 14.431 1.00 92.19 101 CYS A C 1
ATOM 762 O O . CYS A 1 101 ? -4.046 7.658 14.901 1.00 92.19 101 CYS A O 1
ATOM 764 N N . SER A 1 102 ? -6.062 7.200 14.007 1.00 82.81 102 SER A N 1
ATOM 765 C CA . SER A 1 102 ? -6.661 8.488 14.357 1.00 82.81 102 SER A CA 1
ATOM 766 C C . SER A 1 102 ? -7.053 8.435 15.830 1.00 82.81 102 SER A C 1
ATOM 768 O O . SER A 1 102 ? -7.882 7.611 16.207 1.00 82.81 102 SER A O 1
ATOM 770 N N . ASN A 1 103 ? -6.388 9.254 16.643 1.00 60.75 103 ASN A N 1
ATOM 771 C CA . ASN A 1 103 ? -6.591 9.358 18.090 1.00 60.75 103 ASN A CA 1
ATOM 772 C C . ASN A 1 103 ? -7.976 9.925 18.428 1.00 60.75 103 ASN A C 1
ATOM 774 O O . ASN A 1 103 ? -8.394 10.864 17.709 1.00 60.75 103 ASN A O 1
#

Sequence (103 aa):
MPNEETFCSGQVTVPNIYNVPIILARMMLKEYGWQPEQSRQEPDATSQGLLDMGINEVDGCAGTGCGFCRFAYKYAGNSLSVTTVGDSPDTPSVISYDVKCSN

pLDDT: mean 84.3, std 11.71, range [51.91, 95.75]

Foldseek 3Di:
DDQWDADDVRPFIQGPQAQPFPVVSVVSCVVRVKAWDAAPDDDDPQCVLVVVVVLRQFNYFDPPVFGKTWGWIDHPRKIKIWIFTDGPPRRTGTHDMDIGDDD

Radius of gyration: 13.11 Å; chains: 1; bounding box: 32×31×35 Å

Secondary structure (DSSP, 8-state):
--SEEEEGGGTEEEE--TT-BHHHHHHHHHHTTPEEPPP-SPPPHHHHHHHHTT-TTEEEEE-SSS-EEEEEEEETTEEEEEEEE--TTSPPEEEEEEEE---